Protein AF-A0A924LMJ5-F1 (afdb_monomer)

Solvent-accessible surface area (backbone atoms only — not comparable to full-atom values): 4118 Å² total; per-residue (Å²): 109,69,78,59,50,75,70,46,95,58,98,58,80,78,80,83,41,73,66,55,50,54,57,69,67,52,79,80,78,80,80,56,63,66,52,28,70,76,65,71,52,74,77,93,64,54,69,70,60,50,51,53,53,51,53,52,52,56,66,74,75,108

pLDDT: mean 79.34, std 15.51, range [51.69, 97.38]

Sequence (62 aa):
MERVWARFDRRDTPPLTRFLAELLGTAHWFDQRRTREVLGWVPQVNLDEAFAALARYHRSST

Structure (mmCIF, N/CA/C/O backbone):
data_AF-A0A924LMJ5-F1
#
_entry.id   AF-A0A924LMJ5-F1
#
loop_
_atom_site.group_PDB
_atom_site.id
_atom_site.type_symbol
_atom_site.label_atom_id
_atom_site.label_alt_id
_atom_site.label_comp_id
_atom_site.label_asym_id
_atom_site.label_entity_id
_atom_site.label_seq_id
_atom_site.pdbx_PDB_ins_code
_atom_site.Cartn_x
_atom_site.Cartn_y
_atom_site.Cartn_z
_atom_site.occupancy
_atom_site.B_iso_or_equiv
_atom_site.auth_seq_id
_atom_site.auth_comp_id
_atom_site.auth_asym_id
_atom_site.auth_atom_id
_atom_site.pdbx_PDB_model_num
ATOM 1 N N . MET A 1 1 ? 6.365 -12.235 -19.107 1.00 53.72 1 MET A N 1
ATOM 2 C CA . MET A 1 1 ? 6.160 -11.137 -20.075 1.00 53.72 1 MET A CA 1
ATOM 3 C C . MET A 1 1 ? 7.327 -10.161 -20.073 1.00 53.72 1 MET A C 1
ATOM 5 O O . MET A 1 1 ? 7.927 -10.005 -21.125 1.00 53.72 1 MET A O 1
ATOM 9 N N . GLU A 1 2 ? 7.738 -9.602 -18.929 1.00 53.84 2 GLU A N 1
ATOM 10 C CA . GLU A 1 2 ? 8.917 -8.708 -18.830 1.00 53.84 2 GLU A CA 1
ATOM 11 C C . GLU A 1 2 ? 10.194 -9.315 -19.424 1.00 53.84 2 GLU A C 1
ATOM 13 O O . GLU A 1 2 ? 10.850 -8.686 -20.240 1.00 53.84 2 GLU A O 1
ATOM 18 N N . ARG A 1 3 ? 10.494 -10.589 -19.131 1.00 55.66 3 ARG A N 1
ATOM 19 C CA . ARG A 1 3 ? 11.657 -11.295 -19.710 1.00 55.66 3 ARG A CA 1
ATOM 20 C C . ARG A 1 3 ? 11.607 -11.484 -21.231 1.00 55.66 3 ARG A C 1
ATOM 22 O O . ARG A 1 3 ? 12.645 -11.718 -21.840 1.00 55.66 3 ARG A O 1
ATOM 29 N N . VAL A 1 4 ? 10.417 -11.451 -21.830 1.00 61.69 4 VAL A N 1
ATOM 30 C CA . VAL A 1 4 ? 10.245 -11.600 -23.283 1.00 61.69 4 VAL A CA 1
ATOM 31 C C . VAL A 1 4 ? 10.446 -10.242 -23.950 1.00 61.69 4 VAL A C 1
ATOM 33 O O . VAL A 1 4 ? 11.193 -10.161 -24.914 1.00 61.69 4 VAL A O 1
ATOM 36 N N . TRP A 1 5 ? 9.889 -9.171 -23.380 1.00 56.88 5 TRP A N 1
ATOM 37 C CA . TRP A 1 5 ? 10.075 -7.806 -23.878 1.00 56.88 5 TRP A CA 1
ATOM 38 C C . TRP A 1 5 ? 11.484 -7.259 -23.633 1.00 56.88 5 TRP A C 1
ATOM 40 O O . TRP A 1 5 ? 12.031 -6.638 -24.524 1.00 56.88 5 TRP A O 1
ATOM 50 N N . ALA A 1 6 ? 12.141 -7.583 -22.517 1.00 60.00 6 ALA A N 1
ATOM 51 C CA . ALA A 1 6 ? 13.542 -7.209 -22.281 1.00 60.00 6 ALA A CA 1
ATOM 52 C C . ALA A 1 6 ? 14.527 -7.850 -23.282 1.00 60.00 6 ALA A C 1
ATOM 54 O O . ALA 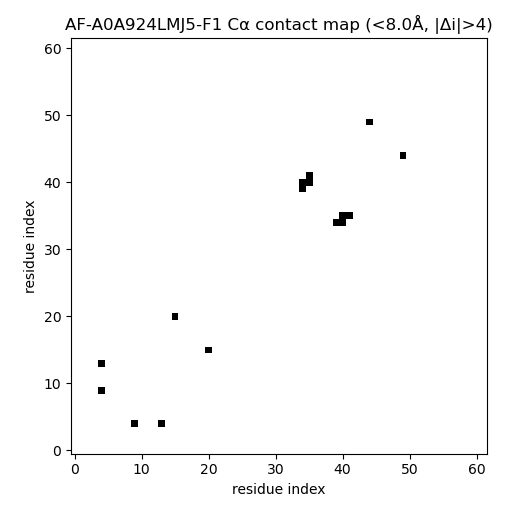A 1 6 ? 15.661 -7.400 -23.416 1.00 60.00 6 ALA A O 1
ATOM 55 N N . ARG A 1 7 ? 14.111 -8.922 -23.971 1.00 58.06 7 ARG A N 1
ATOM 56 C CA . ARG A 1 7 ? 14.909 -9.610 -24.997 1.00 58.06 7 ARG A CA 1
ATOM 57 C C . ARG A 1 7 ? 14.701 -9.034 -26.401 1.00 58.06 7 ARG A C 1
ATOM 59 O O . ARG A 1 7 ? 15.560 -9.226 -27.256 1.00 58.06 7 ARG A O 1
ATOM 66 N N . PHE A 1 8 ? 13.592 -8.345 -26.648 1.00 55.91 8 PHE A N 1
ATOM 67 C CA . PHE A 1 8 ? 13.356 -7.633 -27.897 1.00 55.91 8 PHE A CA 1
ATOM 68 C C . PHE A 1 8 ? 13.583 -6.153 -27.608 1.00 55.91 8 PHE A C 1
ATOM 70 O O . PHE A 1 8 ? 12.731 -5.553 -26.975 1.00 55.91 8 PHE A O 1
ATOM 77 N N . ASP A 1 9 ? 14.723 -5.597 -28.037 1.00 51.69 9 ASP A N 1
ATOM 78 C CA . ASP A 1 9 ? 15.129 -4.179 -27.930 1.00 51.69 9 ASP A CA 1
ATOM 79 C C . ASP A 1 9 ? 14.124 -3.228 -28.616 1.00 51.69 9 ASP A C 1
ATOM 81 O O . ASP A 1 9 ? 14.392 -2.587 -29.629 1.00 51.69 9 ASP A O 1
ATOM 85 N N . ARG A 1 10 ? 12.891 -3.212 -28.120 1.00 56.59 10 ARG A N 1
ATOM 86 C CA . ARG A 1 10 ? 11.783 -2.411 -28.606 1.00 56.59 10 ARG A CA 1
ATOM 87 C C . ARG A 1 10 ? 11.526 -1.369 -27.546 1.00 56.59 10 ARG A C 1
ATOM 89 O O . ARG A 1 10 ? 11.038 -1.668 -26.461 1.00 56.59 10 ARG A O 1
ATOM 96 N N . ARG A 1 11 ? 11.854 -0.129 -27.897 1.00 55.97 11 ARG A N 1
ATOM 97 C CA . ARG A 1 11 ? 11.580 1.094 -27.127 1.00 55.97 11 ARG A CA 1
ATOM 98 C C . ARG A 1 11 ? 10.090 1.459 -27.147 1.00 55.97 11 ARG A C 1
ATOM 100 O O . ARG A 1 11 ? 9.730 2.604 -26.891 1.00 55.97 11 ARG A O 1
ATOM 107 N N . ASP A 1 12 ? 9.243 0.486 -27.464 1.00 61.22 12 ASP A N 1
ATOM 108 C CA . ASP A 1 12 ? 7.829 0.653 -27.726 1.00 61.22 12 ASP A CA 1
ATOM 109 C C . ASP A 1 12 ? 7.078 0.052 -26.543 1.00 61.22 12 ASP A C 1
ATOM 111 O O . ASP A 1 12 ? 7.377 -1.062 -26.099 1.00 61.22 12 ASP A O 1
ATOM 115 N N . THR A 1 13 ? 6.108 0.798 -26.018 1.00 56.41 13 THR A N 1
ATOM 116 C CA . THR A 1 13 ? 5.276 0.356 -24.900 1.00 56.41 13 THR A CA 1
ATOM 117 C C . THR A 1 13 ? 4.675 -1.016 -25.224 1.00 56.41 13 THR A C 1
ATOM 119 O O . THR A 1 13 ? 4.090 -1.172 -26.303 1.00 56.41 13 THR A O 1
ATOM 122 N N . PRO A 1 14 ? 4.791 -2.019 -24.331 1.00 66.00 14 PRO A N 1
ATOM 123 C CA . PRO A 1 14 ? 4.203 -3.326 -24.580 1.00 66.00 14 PRO A CA 1
ATOM 124 C C . PRO A 1 14 ? 2.702 -3.165 -24.868 1.00 66.00 14 PRO A C 1
ATOM 126 O O . PRO A 1 14 ? 2.040 -2.361 -24.204 1.00 66.00 14 PRO A O 1
ATOM 129 N N . PRO A 1 15 ? 2.152 -3.897 -25.854 1.00 68.94 15 PRO A N 1
ATOM 130 C CA . PRO A 1 15 ? 0.770 -3.729 -26.273 1.00 68.94 15 PRO A CA 1
ATOM 131 C C . PRO A 1 15 ? -0.159 -3.939 -25.079 1.00 68.94 15 PRO A C 1
ATOM 133 O O . PRO A 1 15 ? -0.138 -4.997 -24.442 1.00 68.94 15 PRO A O 1
ATOM 136 N N . LEU A 1 16 ? -0.962 -2.914 -24.777 1.00 74.50 16 LEU A N 1
ATOM 137 C CA . LEU A 1 16 ? -1.982 -2.966 -23.740 1.00 74.50 16 LEU A CA 1
ATOM 138 C C . LEU A 1 16 ? -2.978 -4.062 -24.121 1.00 74.50 16 LEU A C 1
ATOM 140 O O . LEU A 1 16 ? -3.805 -3.897 -25.017 1.00 74.50 16 LEU A O 1
ATOM 144 N N . THR A 1 17 ? -2.864 -5.221 -23.483 1.00 80.56 17 THR A N 1
ATOM 145 C CA . THR A 1 17 ? -3.805 -6.311 -23.722 1.00 80.56 17 THR A CA 1
ATOM 146 C C . THR A 1 17 ? -5.144 -5.953 -23.085 1.00 80.56 17 THR A C 1
ATOM 148 O O . THR A 1 17 ? -5.191 -5.232 -22.089 1.00 80.56 17 THR A O 1
ATOM 151 N N . ARG A 1 18 ? -6.246 -6.497 -23.617 1.00 73.31 18 ARG A N 1
ATOM 152 C CA . ARG A 1 18 ? -7.578 -6.367 -22.999 1.00 73.31 18 ARG A CA 1
ATOM 153 C C . ARG A 1 18 ? -7.556 -6.732 -21.506 1.00 73.31 18 ARG A C 1
ATOM 155 O O . ARG A 1 18 ? -8.145 -6.031 -20.699 1.00 73.31 18 ARG A O 1
ATOM 162 N N . PHE A 1 19 ? -6.799 -7.765 -21.142 1.00 77.75 19 PHE A N 1
ATOM 163 C CA . PHE A 1 19 ? -6.579 -8.169 -19.754 1.00 77.75 19 PHE A CA 1
ATOM 164 C C . PHE A 1 19 ? -5.864 -7.092 -18.916 1.00 77.75 19 PHE A C 1
ATOM 166 O O . PHE A 1 19 ? -6.279 -6.810 -17.798 1.00 77.75 19 PHE A O 1
AT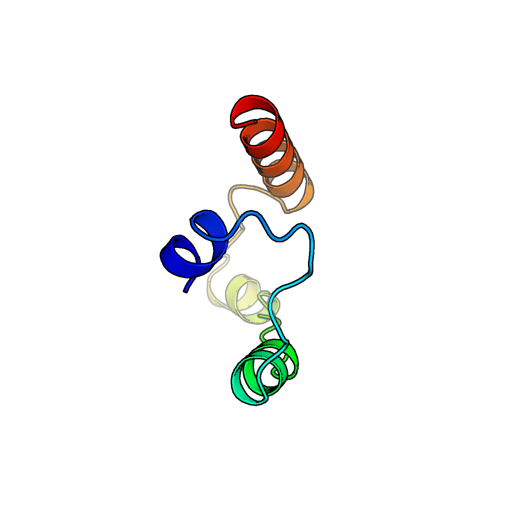OM 173 N N . LEU A 1 20 ? -4.816 -6.449 -19.450 1.00 75.94 20 LEU A N 1
ATOM 174 C CA . LEU A 1 20 ? -4.133 -5.351 -18.755 1.00 75.94 20 LEU A CA 1
ATOM 175 C C . LEU A 1 20 ? -5.058 -4.138 -18.578 1.00 75.94 20 LEU A C 1
ATOM 177 O O . LEU A 1 20 ? -5.044 -3.506 -17.528 1.00 75.94 20 LEU A O 1
ATOM 181 N N . ALA A 1 21 ? -5.875 -3.835 -19.590 1.00 80.75 21 ALA A N 1
ATOM 182 C CA . ALA A 1 21 ? -6.876 -2.775 -19.516 1.00 80.75 21 ALA A CA 1
ATOM 183 C C . ALA A 1 21 ? -7.946 -3.069 -18.449 1.00 80.75 21 ALA A C 1
ATOM 185 O O . ALA A 1 21 ? -8.302 -2.176 -17.688 1.00 80.75 21 ALA A O 1
ATOM 186 N N . GLU A 1 22 ? -8.411 -4.317 -18.339 1.00 77.25 22 GLU A N 1
ATOM 187 C CA . GLU A 1 22 ? -9.339 -4.758 -17.287 1.00 77.25 22 GLU A CA 1
ATOM 188 C C . GLU A 1 22 ? -8.705 -4.657 -15.881 1.00 77.25 22 GLU A C 1
ATOM 190 O O . GLU A 1 22 ? -9.344 -4.161 -14.950 1.00 77.25 22 GLU A O 1
ATOM 195 N N . LEU A 1 23 ? -7.430 -5.040 -15.720 1.00 82.25 23 LEU A N 1
ATOM 196 C CA . LEU A 1 23 ? -6.704 -4.897 -14.449 1.00 82.25 23 LEU A CA 1
ATOM 197 C C . LEU A 1 23 ? -6.517 -3.432 -14.035 1.00 82.25 23 LEU A C 1
ATOM 199 O O . LEU A 1 23 ? -6.737 -3.090 -12.876 1.00 82.25 23 LEU A O 1
ATOM 203 N N . LEU A 1 24 ? -6.127 -2.568 -14.974 1.00 73.56 24 LEU A N 1
ATOM 204 C CA . LEU A 1 24 ? -5.898 -1.142 -14.721 1.00 73.56 24 LEU A CA 1
ATOM 205 C C . LEU A 1 24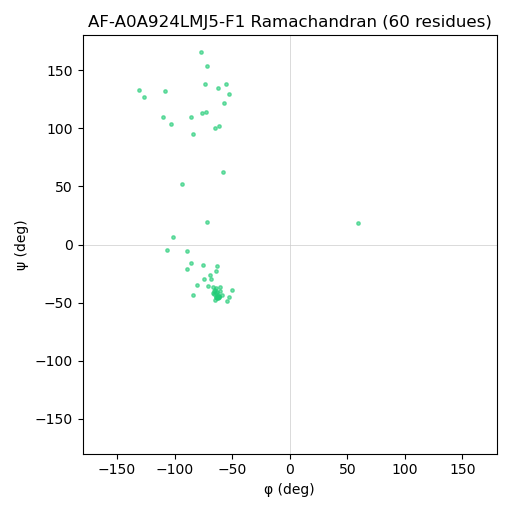 ? -7.205 -0.355 -14.561 1.00 73.56 24 LEU A C 1
ATOM 207 O O . LEU A 1 24 ? -7.237 0.640 -13.841 1.00 73.56 24 LEU A O 1
ATOM 211 N N . GLY A 1 25 ? -8.280 -0.798 -15.216 1.00 70.12 25 GLY A N 1
ATOM 212 C CA . GLY A 1 25 ? -9.617 -0.219 -15.093 1.00 70.12 25 GLY A CA 1
ATOM 213 C C . GLY A 1 25 ? -10.321 -0.588 -13.787 1.00 70.12 25 GLY A C 1
ATOM 214 O O . GLY A 1 25 ? -11.261 0.094 -13.381 1.00 70.12 25 GLY A O 1
ATOM 215 N N . THR A 1 26 ? -9.852 -1.628 -13.093 1.00 68.06 26 THR A N 1
ATOM 216 C CA . THR A 1 26 ? -10.368 -1.980 -11.771 1.00 68.06 26 THR A CA 1
ATOM 217 C C . THR A 1 26 ? -9.653 -1.145 -10.714 1.00 68.06 26 THR A C 1
ATOM 219 O O . THR A 1 26 ? -8.561 -1.478 -10.249 1.00 68.06 26 THR A O 1
ATOM 222 N N . ALA A 1 27 ? -10.273 -0.033 -10.328 1.00 62.69 27 ALA A N 1
ATOM 223 C CA . ALA A 1 27 ? -9.758 0.851 -9.294 1.00 62.69 27 ALA A CA 1
ATOM 224 C C . ALA A 1 27 ? -9.726 0.139 -7.925 1.00 62.69 27 ALA A C 1
ATOM 226 O O . ALA A 1 27 ? -10.738 0.052 -7.236 1.00 62.69 27 ALA A O 1
ATOM 227 N N . HIS A 1 28 ? -8.553 -0.343 -7.512 1.00 67.44 28 HIS A N 1
ATOM 228 C CA . HIS A 1 28 ? -8.331 -0.937 -6.188 1.00 67.44 28 HIS A CA 1
ATOM 229 C C . HIS A 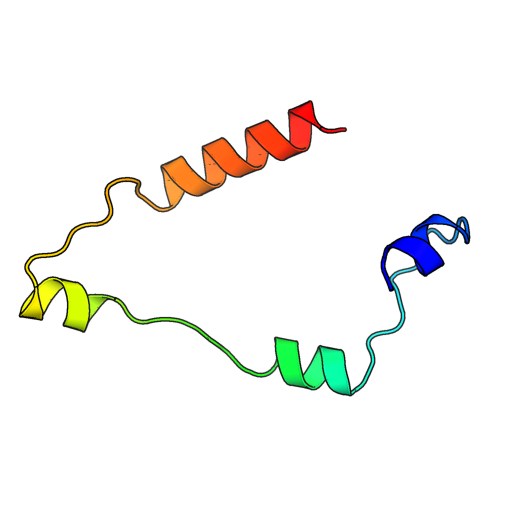1 28 ? -7.822 0.109 -5.189 1.00 67.44 28 HIS A C 1
ATOM 231 O O . HIS A 1 28 ? -6.794 -0.071 -4.536 1.00 67.44 28 HIS A O 1
ATOM 237 N N . TRP A 1 29 ? -8.526 1.235 -5.077 1.00 73.50 29 TRP A N 1
ATOM 238 C CA . TRP A 1 29 ? -8.235 2.181 -4.004 1.00 73.50 29 TRP A CA 1
ATOM 239 C C . TRP A 1 29 ? -8.722 1.594 -2.683 1.00 73.50 29 TRP A C 1
ATOM 241 O O . TRP A 1 29 ? -9.919 1.410 -2.468 1.00 73.50 29 TRP A O 1
ATOM 251 N N . PHE A 1 30 ? -7.779 1.295 -1.795 1.00 78.12 30 PHE A N 1
ATOM 252 C CA . PHE A 1 30 ? -8.091 0.829 -0.452 1.00 78.12 30 PHE A CA 1
ATOM 253 C C . PHE A 1 30 ? -8.311 2.025 0.472 1.00 78.12 30 PHE A C 1
ATOM 255 O O . PHE A 1 30 ? -7.368 2.735 0.826 1.00 78.12 30 PHE A O 1
ATOM 262 N N . ASP A 1 31 ? -9.561 2.233 0.886 1.00 86.56 31 ASP A N 1
ATOM 263 C CA . ASP A 1 31 ? -9.888 3.186 1.942 1.00 86.56 31 ASP A CA 1
ATOM 264 C C . ASP A 1 31 ? -9.516 2.603 3.309 1.00 86.56 31 ASP A C 1
ATOM 266 O O . ASP A 1 31 ? -10.105 1.635 3.794 1.00 86.56 31 ASP A O 1
ATOM 270 N N . GLN A 1 32 ? -8.523 3.214 3.946 1.00 89.25 32 GLN A N 1
ATOM 271 C CA . GLN A 1 32 ? -8.006 2.758 5.229 1.00 89.25 32 GLN A CA 1
ATOM 272 C C . GLN A 1 32 ? -8.738 3.379 6.427 1.00 89.25 32 GLN A C 1
ATOM 274 O O . GLN A 1 32 ? -8.467 2.968 7.553 1.00 89.25 32 GLN A O 1
ATOM 279 N N . ARG A 1 33 ? -9.668 4.331 6.237 1.00 90.50 33 ARG A N 1
ATOM 280 C CA . ARG A 1 33 ? -10.337 5.059 7.339 1.00 90.50 33 ARG A CA 1
ATOM 281 C C . ARG A 1 33 ? -10.982 4.115 8.350 1.00 90.50 33 ARG A C 1
ATOM 283 O O . ARG A 1 33 ? -10.658 4.182 9.530 1.00 90.50 33 ARG A O 1
ATOM 290 N N . ARG A 1 34 ? -11.758 3.138 7.872 1.00 92.00 34 ARG A N 1
ATOM 291 C CA . ARG A 1 34 ? -12.401 2.128 8.729 1.00 92.00 34 ARG A CA 1
ATOM 292 C C . ARG A 1 34 ? -11.397 1.284 9.520 1.00 92.00 34 ARG A C 1
ATOM 294 O O . ARG A 1 34 ? -11.653 0.933 10.665 1.00 92.00 34 ARG A O 1
ATOM 301 N N . THR A 1 35 ? -10.250 0.965 8.924 1.00 92.25 35 THR A N 1
ATOM 302 C CA . THR A 1 35 ? -9.182 0.207 9.598 1.00 92.25 35 THR A CA 1
ATOM 303 C C . THR A 1 35 ? -8.584 1.026 10.740 1.00 92.25 35 THR A C 1
ATOM 305 O O . THR A 1 35 ? -8.374 0.504 11.832 1.00 92.25 35 THR A O 1
ATOM 308 N N . ARG A 1 36 ? -8.368 2.327 10.517 1.00 93.38 36 ARG A N 1
ATOM 309 C CA . ARG A 1 36 ? -7.868 3.255 11.542 1.00 93.38 36 ARG A CA 1
ATOM 310 C C . ARG A 1 36 ? -8.877 3.426 12.677 1.00 93.38 36 ARG A C 1
ATOM 312 O O . ARG A 1 36 ? -8.486 3.384 13.835 1.00 93.38 36 ARG A O 1
ATOM 319 N N . GLU A 1 37 ? -10.161 3.561 12.349 1.00 96.19 37 GLU A N 1
ATOM 320 C CA . GLU A 1 37 ? -11.248 3.712 13.325 1.00 96.19 37 GLU A CA 1
ATOM 321 C C . GLU A 1 37 ? -11.425 2.471 14.207 1.00 96.19 37 GLU A C 1
ATOM 323 O O . GLU A 1 37 ? -11.516 2.589 15.425 1.00 96.19 37 GLU A O 1
ATOM 328 N N . VAL A 1 38 ? -11.466 1.278 13.605 1.00 97.38 38 VAL A N 1
ATOM 329 C CA . VAL A 1 38 ? -11.772 0.034 14.330 1.00 97.38 38 VAL A CA 1
ATOM 330 C C . VAL A 1 38 ? -10.558 -0.508 15.081 1.00 97.38 38 VAL A C 1
ATOM 332 O O . VAL A 1 38 ? -10.714 -1.088 16.152 1.00 97.38 38 VAL A O 1
ATOM 335 N N . LEU A 1 39 ? -9.352 -0.343 14.530 1.00 96.38 39 LEU A N 1
ATOM 336 C CA . LEU A 1 39 ? -8.140 -0.955 15.083 1.00 96.38 39 LEU A CA 1
ATOM 337 C C . LEU A 1 39 ? -7.213 0.043 15.784 1.00 96.38 39 LEU A C 1
ATOM 339 O O . LEU A 1 39 ? -6.175 -0.367 16.296 1.00 96.38 39 LEU A O 1
ATOM 343 N N . GLY A 1 40 ? -7.514 1.347 15.752 1.00 94.62 40 GLY A N 1
ATOM 344 C CA . GLY A 1 40 ? -6.562 2.382 16.175 1.00 94.62 40 GLY A CA 1
ATOM 345 C C . GLY A 1 40 ? -5.261 2.351 15.365 1.00 94.62 40 GLY A C 1
ATOM 346 O O . GLY A 1 40 ? -4.228 2.848 15.810 1.00 94.62 40 GLY A O 1
ATOM 347 N N . TRP A 1 41 ? -5.286 1.709 14.195 1.00 93.31 41 TRP A N 1
ATOM 348 C CA . TRP A 1 41 ? -4.096 1.464 13.399 1.00 93.31 41 TRP A CA 1
ATOM 349 C C . TRP A 1 41 ? -3.629 2.755 12.729 1.00 93.31 41 TRP A C 1
ATOM 351 O O . TRP A 1 41 ? -4.427 3.525 12.192 1.00 93.31 41 TRP A O 1
ATOM 361 N N . VAL A 1 42 ? -2.318 2.976 12.724 1.00 92.00 42 VAL A N 1
ATOM 362 C CA . VAL A 1 42 ? -1.678 4.108 12.053 1.00 92.00 42 VAL A CA 1
ATOM 363 C C . VAL A 1 42 ? -0.524 3.557 11.213 1.00 92.00 42 VAL A C 1
ATOM 365 O O . VAL A 1 42 ? 0.242 2.732 11.717 1.00 92.00 42 VAL A O 1
ATOM 368 N N . PRO A 1 43 ? -0.383 3.973 9.940 1.00 91.00 43 PRO A N 1
ATOM 369 C CA . PRO A 1 43 ? 0.751 3.565 9.125 1.00 91.00 43 PRO A CA 1
ATOM 370 C C . PRO A 1 43 ? 2.054 4.068 9.755 1.00 91.00 43 PRO A C 1
ATOM 372 O O . PRO A 1 43 ? 2.146 5.229 10.148 1.00 91.00 43 PRO A O 1
ATOM 375 N N . GLN A 1 44 ? 3.065 3.199 9.827 1.00 93.81 44 GLN A N 1
ATOM 376 C CA . GLN A 1 44 ? 4.380 3.563 10.373 1.00 93.81 44 GLN A CA 1
ATOM 377 C C . GLN A 1 44 ? 5.142 4.540 9.473 1.00 93.81 44 GLN A C 1
ATOM 379 O O . GLN A 1 44 ? 5.976 5.29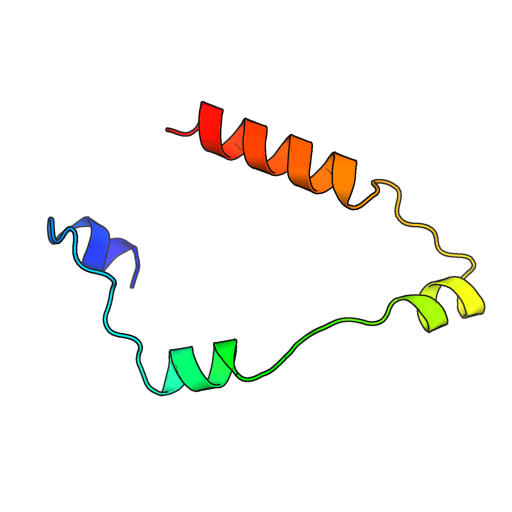4 9.957 1.00 93.81 44 GLN A O 1
ATOM 384 N N . VAL A 1 45 ? 4.839 4.517 8.176 1.00 93.88 45 VAL A N 1
ATOM 385 C CA . VAL A 1 45 ? 5.447 5.356 7.145 1.00 93.88 45 VAL A CA 1
ATOM 386 C C . VAL A 1 45 ? 4.313 6.051 6.405 1.00 93.88 45 VAL A C 1
ATOM 388 O O . VAL A 1 45 ? 3.366 5.398 5.958 1.00 93.88 45 VAL A O 1
ATOM 391 N N . ASN A 1 46 ? 4.375 7.377 6.305 1.00 91.56 46 ASN A N 1
ATOM 392 C CA . ASN A 1 46 ? 3.384 8.135 5.543 1.00 91.56 46 ASN A CA 1
ATOM 393 C C . ASN A 1 46 ? 3.654 8.029 4.028 1.00 91.56 46 ASN A C 1
ATOM 395 O O . ASN A 1 46 ? 4.715 7.579 3.596 1.00 91.56 46 ASN A O 1
ATOM 399 N N . LEU A 1 47 ? 2.677 8.426 3.209 1.00 91.00 47 LEU A N 1
ATOM 400 C CA . LEU A 1 47 ? 2.792 8.308 1.753 1.00 91.00 47 LEU A CA 1
ATOM 401 C C . LEU A 1 47 ? 3.966 9.115 1.186 1.00 91.00 47 LEU A C 1
ATOM 403 O O . LEU A 1 47 ? 4.668 8.607 0.316 1.00 91.00 47 LEU A O 1
ATOM 407 N N . ASP A 1 48 ? 4.216 10.321 1.694 1.00 95.38 48 ASP A N 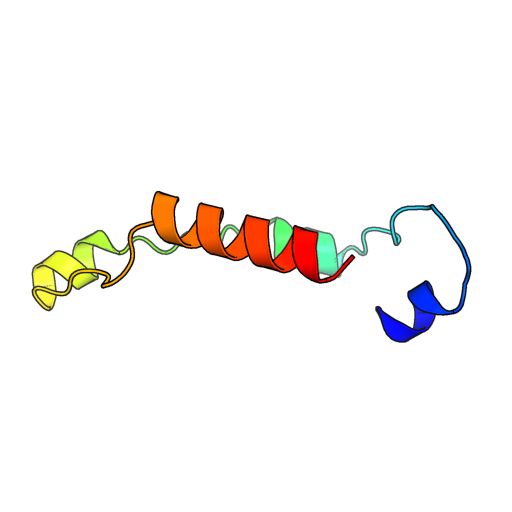1
ATOM 408 C CA . ASP A 1 48 ? 5.288 11.189 1.196 1.00 95.38 48 ASP A CA 1
ATOM 409 C C . ASP A 1 48 ? 6.670 10.562 1.431 1.00 95.38 48 ASP A C 1
ATOM 411 O O . ASP A 1 48 ? 7.504 10.506 0.525 1.00 95.38 48 ASP A O 1
ATOM 415 N N . GLU A 1 49 ? 6.893 10.018 2.629 1.00 96.81 49 GLU A N 1
ATOM 416 C CA . GLU A 1 49 ? 8.114 9.297 2.987 1.00 96.81 49 GLU A CA 1
ATOM 417 C C . GLU A 1 49 ? 8.289 8.035 2.133 1.00 96.81 49 GLU A C 1
ATOM 419 O O . GLU A 1 49 ? 9.367 7.804 1.573 1.00 96.81 49 GLU A O 1
ATOM 424 N N . ALA A 1 50 ? 7.225 7.242 1.974 1.00 94.69 50 ALA A N 1
ATOM 425 C CA . ALA A 1 50 ? 7.254 6.033 1.160 1.00 94.69 50 ALA A CA 1
ATOM 426 C C . ALA A 1 50 ? 7.583 6.345 -0.310 1.00 94.69 50 ALA A C 1
ATOM 428 O O . ALA A 1 50 ? 8.447 5.692 -0.903 1.00 94.69 50 ALA A O 1
ATOM 429 N N . PHE A 1 51 ? 6.951 7.368 -0.896 1.00 96.25 51 PHE A N 1
ATOM 430 C CA . PHE A 1 51 ? 7.222 7.782 -2.272 1.00 96.25 51 PHE A CA 1
ATOM 431 C C . PHE A 1 51 ? 8.642 8.322 -2.441 1.00 96.25 51 PHE A C 1
ATOM 433 O O . PHE A 1 51 ? 9.311 7.987 -3.424 1.00 96.25 51 PHE A O 1
ATOM 440 N N . ALA A 1 52 ? 9.148 9.094 -1.476 1.00 97.19 52 ALA A N 1
ATOM 441 C CA . ALA A 1 52 ? 10.529 9.563 -1.494 1.00 97.19 52 ALA A CA 1
ATOM 442 C C . ALA A 1 52 ? 11.527 8.392 -1.450 1.00 97.19 52 ALA A C 1
ATOM 444 O O . ALA A 1 52 ? 12.480 8.359 -2.237 1.00 97.19 52 ALA A O 1
ATOM 445 N N . ALA A 1 53 ? 11.300 7.405 -0.577 1.00 96.00 53 ALA A N 1
ATOM 446 C CA . ALA A 1 53 ? 12.134 6.211 -0.472 1.00 96.00 53 ALA A CA 1
ATOM 447 C C . ALA A 1 53 ? 12.121 5.386 -1.769 1.00 96.00 53 ALA A C 1
ATOM 449 O O . ALA A 1 53 ? 13.189 5.019 -2.270 1.00 96.00 53 ALA A O 1
ATOM 450 N N . LEU A 1 54 ? 10.937 5.169 -2.348 1.00 96.00 54 LEU A N 1
ATOM 451 C CA . LEU A 1 54 ? 10.763 4.437 -3.601 1.00 96.00 54 LEU A CA 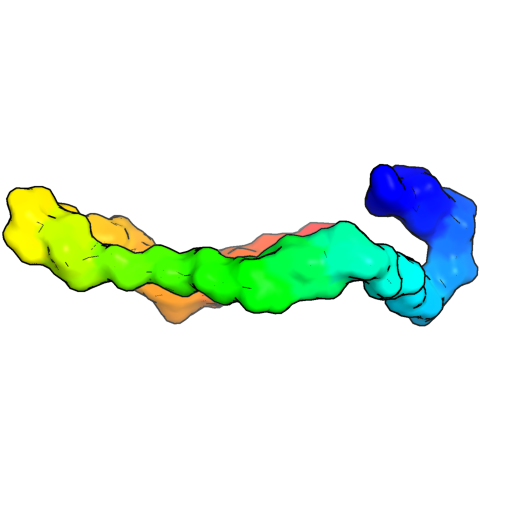1
ATOM 452 C C . LEU A 1 54 ? 11.482 5.129 -4.768 1.00 96.00 54 LEU A C 1
ATOM 454 O O . LEU A 1 54 ? 12.207 4.490 -5.530 1.00 96.00 54 LEU A O 1
ATOM 458 N N . ALA A 1 55 ? 11.358 6.453 -4.876 1.00 96.12 55 ALA A N 1
ATOM 459 C CA . ALA A 1 55 ? 12.021 7.220 -5.925 1.00 96.12 55 ALA A CA 1
ATOM 460 C C . ALA A 1 55 ? 13.554 7.160 -5.812 1.00 96.12 55 ALA A C 1
ATOM 462 O O . ALA A 1 55 ? 14.246 7.093 -6.830 1.00 96.12 55 ALA A O 1
ATOM 463 N N . ARG A 1 56 ? 14.106 7.162 -4.588 1.00 97.06 56 ARG A N 1
ATOM 464 C CA . ARG A 1 56 ? 15.552 6.959 -4.384 1.00 97.06 56 ARG A CA 1
ATOM 465 C C . ARG A 1 56 ? 15.997 5.582 -4.864 1.00 97.06 56 ARG A C 1
ATOM 467 O O . ARG A 1 56 ? 16.996 5.510 -5.569 1.00 97.06 56 ARG A O 1
ATOM 474 N N . TYR A 1 57 ? 15.256 4.529 -4.518 1.00 95.00 57 TYR A N 1
ATOM 475 C CA . TYR A 1 57 ? 15.579 3.161 -4.927 1.00 95.00 57 TYR A CA 1
ATOM 476 C C . TYR A 1 57 ? 15.621 3.004 -6.455 1.00 95.00 57 TYR A C 1
ATOM 478 O O . TYR A 1 57 ? 16.561 2.417 -6.990 1.00 95.00 57 TYR A O 1
ATOM 486 N N . HIS A 1 58 ? 14.656 3.578 -7.179 1.00 92.88 58 HIS A N 1
ATOM 487 C CA . HIS A 1 58 ? 14.658 3.521 -8.645 1.00 92.88 58 HIS A CA 1
ATOM 488 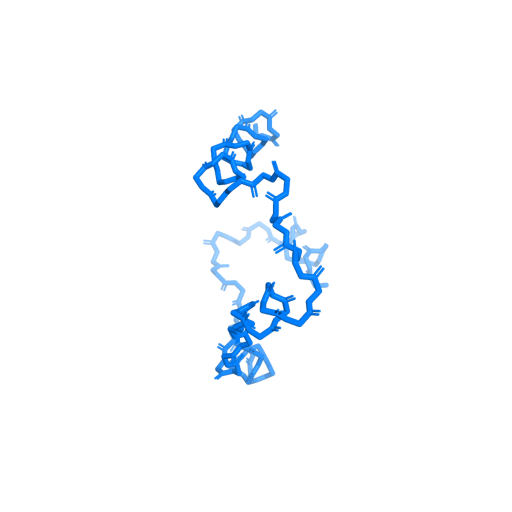C C . HIS A 1 58 ? 15.824 4.293 -9.273 1.00 92.88 58 HIS A C 1
ATOM 490 O O . HIS A 1 58 ? 16.401 3.825 -10.252 1.00 92.88 58 HIS A O 1
ATOM 496 N N . ARG A 1 59 ? 16.219 5.434 -8.691 1.00 92.50 59 ARG A N 1
ATOM 497 C CA . ARG A 1 59 ? 17.397 6.189 -9.148 1.00 92.50 59 ARG A CA 1
ATOM 498 C C . ARG A 1 59 ? 18.721 5.477 -8.879 1.00 92.50 59 ARG A C 1
ATOM 500 O O . ARG A 1 59 ? 19.662 5.709 -9.618 1.00 92.50 59 ARG A O 1
ATOM 507 N N . SER A 1 60 ? 18.813 4.660 -7.829 1.00 85.69 60 SER A N 1
ATOM 508 C CA . SER A 1 60 ? 20.030 3.892 -7.523 1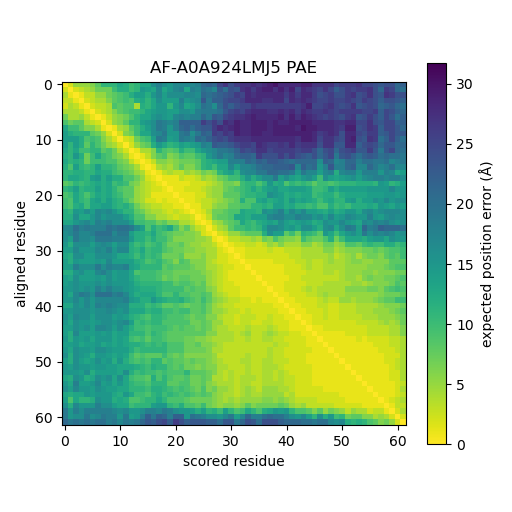.00 85.69 60 SER A CA 1
ATOM 509 C C . SER A 1 60 ? 20.119 2.557 -8.264 1.00 85.69 60 SER A C 1
ATOM 511 O O . SER A 1 60 ? 21.175 1.938 -8.257 1.00 85.69 60 SER A O 1
ATOM 513 N N . SER A 1 61 ? 19.003 2.083 -8.828 1.00 70.94 61 SER A N 1
ATOM 514 C CA . SER A 1 61 ? 18.900 0.791 -9.527 1.00 70.94 61 SER A CA 1
ATOM 515 C C . SER A 1 61 ? 18.934 0.930 -11.057 1.00 70.94 61 SER A C 1
ATOM 517 O O . SER A 1 61 ? 18.702 -0.054 -11.757 1.00 70.94 61 SER A O 1
ATOM 519 N N . THR A 1 62 ? 19.180 2.146 -11.553 1.00 52.94 62 THR A N 1
ATOM 520 C CA . THR A 1 62 ? 19.424 2.484 -12.965 1.00 52.94 62 THR A CA 1
ATOM 521 C C . THR A 1 62 ? 20.887 2.867 -13.117 1.00 52.94 62 THR A C 1
ATOM 523 O O . THR A 1 62 ? 21.499 2.444 -14.119 1.00 52.94 62 THR A O 1
#

Foldseek 3Di:
DVVVVVVPPDPDDDPCDPVNVVVVVPDPDDDCPVVCVPPVDDDPADPVRVVVVVVVVVVVVD

Secondary structure (DSSP, 8-state):
-HHHHTTS---SPPP--HHHHHHHHS------HHHHHHH----SS-HHHHHHHHHHHHHH--

Mean predicted aligned error: 11.08 Å

Radius of gyration: 17.82 Å; Cα contacts (8 Å, |Δi|>4): 8; chains: 1; bounding box: 32×23×45 Å